Protein AF-A0A3M0YQT5-F1 (afdb_monomer)

Mean predicted aligned error: 10.39 Å

pLDDT: mean 80.87, std 19.6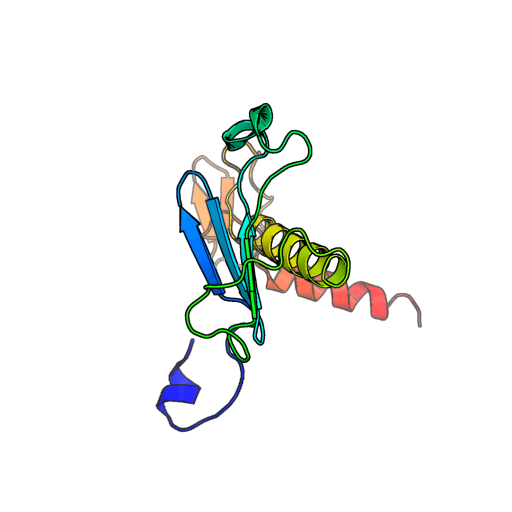6, range [36.44, 98.75]

Sequence (139 aa):
DISHLLAGGSGEVRSIAVTECPWSKSVRQGPWRYVYYPKAMFAQEYPDGFGELYNLEEDPWEENNLYFDPQYADIIAEMRSELLEWLITTTRPATILPAVKDGNLRQGSIHFRNYTNADGKIHPDKIREASGRLQQNYL

Radius of gyration: 19.34 Å; Cα contacts (8 Å, |Δi|>4): 150; chains: 1; bounding box: 40×52×42 Å

Foldseek 3Di:
DCVCVVVVDDDDPDQWDWDDDPAWIWIDGDQKIKIAGDCVVCCVPCVVGDIFMDRCVVCVPRPDGCPPPPVCVVVNVVRVVVVVVCCQQQPADPDDQADDDDPPPPQWDADPNHIDGVRRHDHVVVVVVVVVVVVVVVD

Nearest PDB structures (foldseek):
  8i8h-assembly1_A  TM=4.860E-01  e=3.321E-01  Streptosporangium roseum
  8i8g-assembly1_A  TM=4.931E-01  e=4.479E-01  Streptosporangium roseum
  3vd9-assembly1_A  TM=6.489E-01  e=1.997E+00  Escherichia coli
  3sep-assembly1_A  TM=6.383E-01  e=2.537E+00  Escherichia coli K-12
  8i82-assembly1_A  TM=2.910E-01  e=9.179E-01  Streptosporangium roseum

Solvent-accessible surface area (backbone atoms only — not comparable to full-atom values): 8626 Å² total; per-residue (Å²): 131,62,66,59,52,78,72,73,46,84,80,84,87,63,80,62,50,78,50,83,50,102,72,36,42,34,43,35,42,93,55,38,39,40,36,49,45,59,44,79,82,44,38,90,87,27,73,92,44,59,62,40,26,30,47,45,79,86,35,76,80,62,82,64,70,44,56,83,42,76,91,45,48,65,58,53,52,50,56,51,48,52,51,47,53,46,44,67,73,71,52,68,77,91,82,64,86,64,50,80,81,68,94,66,68,91,51,48,37,79,58,95,95,30,35,30,34,72,76,62,48,77,58,69,65,61,56,54,52,53,61,56,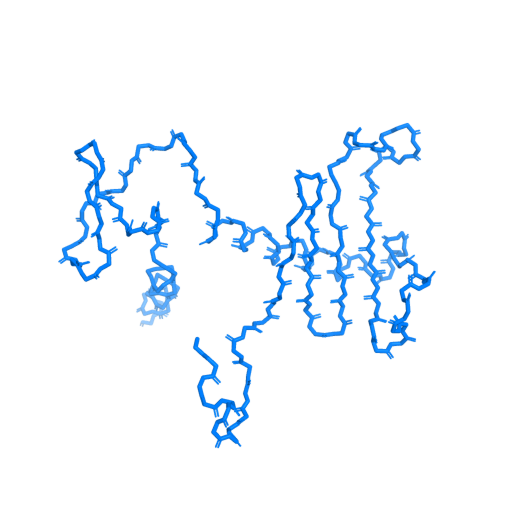55,60,65,66,78,76,116

Structure (mmCIF, N/CA/C/O backbone):
data_AF-A0A3M0YQT5-F1
#
_entry.id   AF-A0A3M0YQT5-F1
#
loop_
_atom_site.group_PDB
_atom_site.id
_atom_site.type_symbol
_atom_site.label_atom_id
_atom_site.label_alt_id
_atom_site.label_comp_id
_atom_site.label_asym_id
_atom_site.label_entity_id
_atom_site.label_seq_id
_atom_site.pdbx_PDB_ins_code
_atom_site.Cartn_x
_atom_site.Cartn_y
_atom_site.Cartn_z
_atom_site.occupancy
_atom_site.B_iso_or_equiv
_atom_site.auth_seq_id
_atom_site.auth_comp_id
_atom_site.auth_asym_id
_atom_site.auth_atom_id
_atom_site.pdbx_PDB_model_num
ATOM 1 N N . ASP A 1 1 ? -10.766 -18.020 -2.153 1.00 83.25 1 ASP A N 1
ATOM 2 C CA . ASP A 1 1 ? -12.155 -18.506 -2.186 1.00 83.25 1 ASP A CA 1
ATOM 3 C C . ASP A 1 1 ? -12.884 -17.909 -0.987 1.00 83.25 1 ASP A C 1
ATOM 5 O O . ASP A 1 1 ? -12.305 -17.910 0.092 1.00 83.25 1 ASP A O 1
ATOM 9 N N . ILE A 1 2 ? -14.076 -17.337 -1.182 1.00 92.88 2 ILE A N 1
ATOM 10 C CA . ILE A 1 2 ? -14.901 -16.738 -0.112 1.00 92.88 2 ILE A CA 1
ATOM 11 C C . ILE A 1 2 ? -16.164 -17.561 0.190 1.00 92.88 2 ILE A C 1
ATOM 13 O O . ILE A 1 2 ? -16.997 -17.131 0.979 1.00 92.88 2 ILE A O 1
ATOM 17 N N . SER A 1 3 ? -16.325 -18.735 -0.428 1.00 93.75 3 SER A N 1
ATOM 18 C CA . SER A 1 3 ? -17.562 -19.526 -0.368 1.00 93.75 3 SER A CA 1
ATOM 19 C C . SER A 1 3 ? -17.989 -19.869 1.062 1.00 93.75 3 SER A C 1
ATOM 21 O O . SER A 1 3 ? -19.177 -19.848 1.368 1.00 93.75 3 SER A O 1
ATOM 23 N N . HIS A 1 4 ? -17.032 -20.116 1.962 1.00 92.75 4 HIS A N 1
ATOM 24 C CA . HIS A 1 4 ? -17.331 -20.397 3.368 1.00 92.75 4 HIS A CA 1
ATOM 25 C C . HIS A 1 4 ? -17.978 -19.202 4.092 1.00 92.75 4 HIS A C 1
ATOM 27 O O . HIS A 1 4 ? -18.865 -19.413 4.913 1.00 92.75 4 HIS A O 1
ATOM 33 N N . LEU A 1 5 ? -17.597 -17.962 3.755 1.00 95.31 5 LEU A N 1
ATOM 34 C CA . LEU A 1 5 ? -18.219 -16.753 4.309 1.00 95.31 5 LEU A CA 1
ATOM 35 C C . LEU A 1 5 ? -19.649 -16.585 3.792 1.00 95.31 5 LEU A C 1
ATOM 37 O O . LEU A 1 5 ? -20.556 -16.262 4.552 1.00 95.31 5 LEU A O 1
ATOM 41 N N . LEU A 1 6 ? -19.872 -16.872 2.506 1.00 95.38 6 LEU A N 1
ATOM 42 C CA . LEU A 1 6 ? -21.210 -16.825 1.904 1.00 95.38 6 LEU A CA 1
ATOM 43 C C . LEU A 1 6 ? -22.160 -17.877 2.502 1.00 95.38 6 LEU A C 1
ATOM 45 O O . LEU A 1 6 ? -23.371 -17.680 2.495 1.00 95.38 6 LEU A O 1
ATOM 49 N N . ALA A 1 7 ? -21.619 -18.969 3.048 1.00 96.44 7 ALA A N 1
ATOM 50 C CA . ALA A 1 7 ? -22.369 -20.007 3.754 1.00 96.44 7 ALA A CA 1
ATOM 51 C C . ALA A 1 7 ? -22.617 -19.692 5.247 1.00 96.44 7 ALA A C 1
ATOM 53 O O . ALA A 1 7 ? -23.061 -20.568 5.987 1.00 96.44 7 ALA A O 1
ATOM 54 N N . GLY A 1 8 ? -22.324 -18.468 5.704 1.00 95.44 8 GLY A N 1
ATOM 55 C CA . GLY A 1 8 ? -22.487 -18.050 7.101 1.00 95.44 8 GLY A CA 1
ATOM 56 C C . GLY A 1 8 ? -21.314 -18.417 8.014 1.00 95.44 8 GLY A C 1
ATOM 57 O O . GLY A 1 8 ? -21.412 -18.255 9.229 1.00 95.44 8 GLY A O 1
ATOM 58 N N . GLY A 1 9 ? -20.208 -18.910 7.452 1.00 94.00 9 GLY A N 1
ATOM 59 C CA . GLY A 1 9 ? -18.952 -19.058 8.177 1.00 94.00 9 GLY A CA 1
ATOM 60 C C . GLY A 1 9 ? -18.296 -17.708 8.477 1.00 94.00 9 GLY A C 1
ATOM 61 O O . GLY A 1 9 ? -18.652 -16.673 7.917 1.00 94.00 9 GLY A O 1
ATOM 62 N N . SER A 1 10 ? -17.294 -17.735 9.350 1.00 91.31 10 SER A N 1
ATOM 63 C CA . SER A 1 10 ? -16.499 -16.569 9.740 1.00 91.31 10 SER A CA 1
ATOM 64 C C . SER A 1 10 ? -15.011 -16.863 9.596 1.00 91.31 10 SER A C 1
ATOM 66 O O . SER A 1 10 ? -14.593 -18.012 9.737 1.00 91.31 10 SER A O 1
ATOM 68 N N . GLY A 1 11 ? -14.208 -15.825 9.39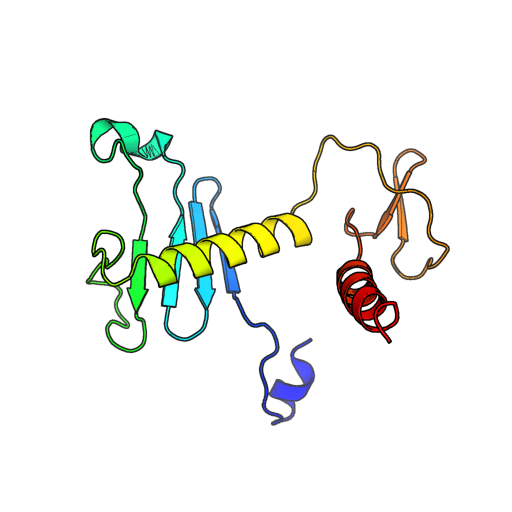1 1.00 88.19 11 GLY A N 1
ATOM 69 C CA . GLY A 1 11 ? -12.756 -15.937 9.316 1.00 88.19 11 GLY A CA 1
ATOM 70 C C . GLY A 1 11 ? -12.161 -14.980 8.295 1.00 88.19 11 GLY A C 1
ATOM 71 O O . GLY A 1 11 ? -12.853 -14.439 7.432 1.00 88.19 11 GLY A O 1
ATOM 72 N N . GLU A 1 12 ? -10.858 -14.766 8.403 1.00 84.81 12 GLU A N 1
ATOM 73 C CA . GLU A 1 12 ? -10.123 -13.949 7.451 1.00 84.81 12 GLU A CA 1
ATOM 74 C C . GLU A 1 12 ? -9.766 -14.771 6.205 1.00 84.81 12 GLU A C 1
ATOM 76 O O . GLU A 1 12 ? -9.232 -15.875 6.293 1.00 84.81 12 GLU A O 1
ATOM 81 N N . VAL A 1 13 ? -10.062 -14.232 5.018 1.00 87.38 13 VAL A N 1
ATOM 82 C CA . VAL A 1 13 ? -9.663 -14.850 3.737 1.00 87.38 13 VAL A CA 1
ATOM 83 C C . VAL A 1 13 ? -8.288 -14.351 3.291 1.00 87.38 13 VAL A C 1
ATOM 85 O O . VAL A 1 13 ? -7.576 -15.045 2.566 1.00 87.38 13 VAL A O 1
ATOM 88 N N . ARG A 1 14 ? -7.950 -13.112 3.650 1.00 87.81 14 ARG A N 1
ATOM 89 C CA . ARG A 1 14 ? -6.726 -12.410 3.263 1.00 87.81 14 ARG A CA 1
ATOM 90 C C . ARG A 1 14 ? -6.427 -11.325 4.294 1.00 87.81 14 ARG A C 1
ATOM 92 O O . ARG A 1 14 ? -7.345 -10.591 4.641 1.00 87.81 14 ARG A O 1
ATOM 99 N N . SER A 1 15 ? -5.165 -11.233 4.709 1.00 90.44 15 SER A N 1
ATOM 100 C CA . SER A 1 15 ? -4.668 -10.254 5.687 1.00 90.44 15 SER A CA 1
ATOM 101 C C . SER A 1 15 ? -4.620 -8.826 5.149 1.00 90.44 15 SER A C 1
ATOM 103 O O . SER A 1 15 ? -4.722 -7.864 5.908 1.00 90.44 15 SER A O 1
ATOM 105 N N . ILE A 1 16 ? -4.484 -8.684 3.826 1.00 95.12 16 ILE A N 1
ATOM 106 C CA . ILE A 1 16 ? -4.426 -7.391 3.148 1.00 95.12 16 ILE A CA 1
ATOM 107 C C . ILE A 1 16 ? -5.318 -7.344 1.904 1.00 95.12 16 ILE A C 1
ATOM 109 O O . ILE A 1 16 ? -5.586 -8.359 1.245 1.00 95.12 16 ILE A O 1
ATOM 113 N N . ALA A 1 17 ? -5.724 -6.133 1.531 1.00 95.44 17 ALA A N 1
ATOM 114 C CA . ALA A 1 17 ? -6.271 -5.817 0.216 1.00 95.44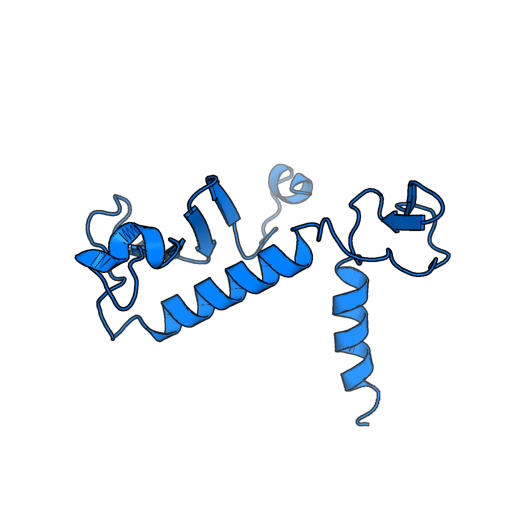 17 ALA A CA 1
ATOM 115 C C . ALA A 1 17 ? -5.414 -4.743 -0.464 1.00 95.44 17 ALA A C 1
ATOM 117 O O . ALA A 1 17 ? -5.009 -3.774 0.173 1.00 95.44 17 ALA A O 1
ATOM 118 N N . VAL A 1 18 ? -5.146 -4.914 -1.761 1.00 96.62 18 VAL A N 1
ATOM 119 C CA . VAL A 1 18 ? -4.301 -4.004 -2.545 1.00 96.62 18 VAL A CA 1
ATOM 120 C C . VAL A 1 18 ? -5.090 -3.450 -3.724 1.00 96.62 18 VAL A C 1
ATOM 122 O O . VAL A 1 18 ? -5.770 -4.200 -4.424 1.00 96.62 18 VAL A O 1
ATOM 125 N N . THR A 1 19 ? -4.990 -2.139 -3.940 1.00 95.88 19 THR A N 1
ATOM 126 C CA . THR A 1 19 ? -5.496 -1.450 -5.135 1.00 95.88 19 THR A CA 1
ATOM 127 C C . THR A 1 19 ? -4.331 -0.843 -5.900 1.00 95.88 19 THR A C 1
ATOM 129 O O . THR A 1 19 ? -3.463 -0.185 -5.318 1.00 95.88 19 THR A O 1
ATOM 132 N N . GLU A 1 20 ? -4.315 -1.044 -7.216 1.00 91.94 20 GLU A N 1
ATOM 133 C CA . GLU A 1 20 ? -3.240 -0.577 -8.081 1.00 91.94 20 GLU A CA 1
ATOM 134 C C . GLU A 1 20 ? -3.681 0.583 -8.974 1.00 91.94 20 GLU A C 1
ATOM 136 O O . GLU A 1 20 ? -4.668 0.499 -9.699 1.00 91.94 20 GLU A O 1
ATOM 141 N N . CYS A 1 21 ? -2.882 1.644 -8.973 1.00 90.19 21 CYS A N 1
ATOM 142 C CA . CYS A 1 21 ? -2.855 2.680 -9.997 1.00 90.19 21 CYS A CA 1
ATOM 143 C C . CYS A 1 21 ? -1.489 2.591 -10.711 1.00 90.19 21 CYS A C 1
ATOM 145 O O . CYS A 1 21 ? -0.513 2.147 -10.092 1.00 90.19 21 CYS A O 1
ATOM 147 N N . PRO A 1 22 ? -1.344 2.997 -11.988 1.00 87.81 22 PRO A N 1
ATOM 148 C CA . PRO A 1 22 ? -0.031 3.043 -12.639 1.00 87.81 22 PRO A CA 1
ATOM 149 C C . PRO A 1 22 ? 1.033 3.805 -11.835 1.00 87.81 22 PRO A C 1
ATOM 151 O O . PRO A 1 22 ? 2.206 3.442 -11.870 1.00 87.81 22 PRO A O 1
ATOM 154 N N . TRP A 1 23 ? 0.611 4.809 -11.062 1.00 87.81 23 TRP A N 1
ATOM 155 C CA . TRP A 1 23 ? 1.506 5.724 -10.355 1.00 87.81 23 TRP A CA 1
ATOM 156 C C . TRP A 1 23 ? 1.485 5.606 -8.831 1.00 87.81 23 TRP A C 1
ATOM 158 O O . TRP A 1 23 ? 2.254 6.289 -8.163 1.00 87.81 23 TRP A O 1
ATOM 168 N N . SER A 1 24 ? 0.634 4.747 -8.273 1.00 94.81 24 SER A N 1
ATOM 169 C CA . SER A 1 24 ? 0.544 4.540 -6.827 1.00 94.81 24 SER A CA 1
ATOM 170 C C . SER A 1 24 ? 0.027 3.147 -6.485 1.00 94.81 24 SER A C 1
ATOM 172 O O . SER A 1 24 ? -0.502 2.417 -7.332 1.00 94.81 24 SER A O 1
ATOM 174 N N . LYS A 1 25 ? 0.221 2.743 -5.234 1.00 97.25 25 LYS A N 1
ATOM 175 C CA . LYS A 1 25 ? -0.308 1.489 -4.692 1.00 97.25 25 LYS A CA 1
ATOM 176 C C . LYS A 1 25 ? -0.940 1.783 -3.348 1.00 97.25 25 LYS A C 1
ATOM 178 O O . LYS A 1 25 ? -0.308 2.434 -2.523 1.00 97.25 25 LYS A O 1
ATOM 183 N N . SER A 1 26 ? -2.163 1.308 -3.138 1.00 97.88 26 SER A N 1
ATOM 184 C CA . SER A 1 26 ? -2.831 1.406 -1.844 1.00 97.88 26 SER A CA 1
ATOM 185 C C . SER A 1 26 ? -2.960 0.030 -1.210 1.00 97.88 26 SER A C 1
ATOM 187 O O . SER A 1 26 ? -3.347 -0.920 -1.890 1.00 97.88 26 SER A O 1
ATOM 189 N N . VAL A 1 27 ? -2.641 -0.061 0.078 1.00 97.88 27 VAL A N 1
ATOM 190 C CA . VAL A 1 27 ? -2.776 -1.267 0.899 1.00 97.88 27 VAL A CA 1
ATOM 191 C C . VAL A 1 27 ? -3.751 -0.995 2.032 1.00 97.88 27 VAL A C 1
ATOM 193 O O . VAL A 1 27 ? -3.699 0.055 2.667 1.00 97.88 27 VAL A O 1
ATOM 196 N N . ARG A 1 28 ? -4.626 -1.962 2.295 1.00 97.25 28 ARG A N 1
ATOM 197 C CA . ARG A 1 28 ? -5.557 -1.988 3.420 1.00 97.25 28 ARG A CA 1
ATOM 198 C C . ARG A 1 28 ? -5.234 -3.191 4.303 1.00 97.25 28 ARG A C 1
ATOM 200 O O . ARG A 1 28 ? -5.233 -4.309 3.792 1.00 97.25 28 ARG A O 1
ATOM 207 N N . GLN A 1 29 ? -5.005 -2.955 5.594 1.00 96.75 29 GLN A N 1
ATOM 208 C CA . GLN A 1 29 ? -4.715 -3.979 6.608 1.00 96.75 29 GLN A CA 1
ATOM 209 C C . GLN A 1 29 ? -5.288 -3.543 7.964 1.00 96.75 29 GLN A C 1
ATOM 211 O O . GLN A 1 29 ? -5.082 -2.403 8.372 1.00 96.75 29 GLN A O 1
ATOM 216 N N . GLY A 1 30 ? -6.017 -4.409 8.676 1.00 94.94 30 GLY A N 1
ATOM 217 C CA . GLY A 1 30 ? -6.547 -4.081 10.013 1.00 94.94 30 GLY A CA 1
ATOM 218 C C . GLY A 1 30 ? -7.458 -2.843 9.998 1.00 94.94 30 GLY A C 1
ATOM 219 O O . GLY A 1 30 ? -8.430 -2.862 9.248 1.00 94.94 30 GLY A O 1
ATOM 220 N N . PRO A 1 31 ? -7.159 -1.748 10.721 1.00 97.06 31 PRO A N 1
ATOM 221 C CA . PRO A 1 31 ? -7.850 -0.456 10.594 1.00 97.06 31 PRO A CA 1
ATOM 222 C C . PRO A 1 31 ? -7.183 0.510 9.593 1.00 97.06 31 PRO A C 1
ATOM 224 O O . PRO A 1 31 ? -7.768 1.517 9.215 1.00 97.06 31 PRO A O 1
ATOM 227 N N . TRP A 1 32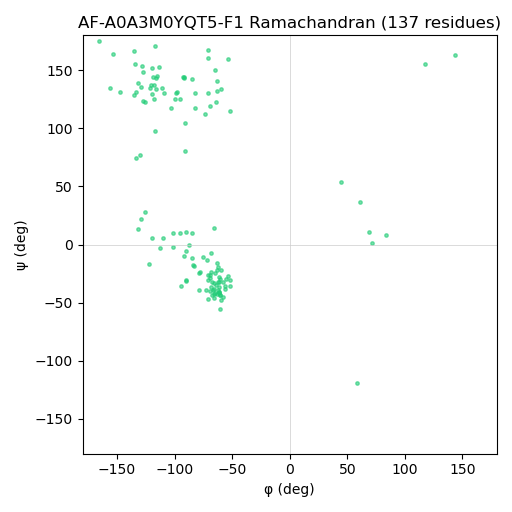 ? -5.987 0.195 9.100 1.00 98.50 32 TRP A N 1
ATOM 228 C CA . TRP A 1 32 ? -5.148 1.124 8.348 1.00 98.50 32 TRP A CA 1
ATOM 229 C C . TRP A 1 32 ? -5.351 1.064 6.839 1.00 98.50 32 TRP A C 1
ATOM 231 O O . TRP A 1 32 ? -5.488 -0.019 6.249 1.00 98.50 32 TRP A O 1
ATOM 241 N N . ARG A 1 33 ? -5.276 2.229 6.196 1.00 98.44 33 ARG A N 1
ATOM 242 C CA . ARG A 1 33 ? -5.031 2.356 4.759 1.00 98.44 33 ARG A CA 1
ATOM 243 C C . ARG A 1 33 ? -3.746 3.138 4.535 1.00 98.44 33 ARG A C 1
ATOM 245 O O . ARG A 1 33 ? -3.585 4.239 5.045 1.00 98.44 33 ARG A O 1
ATOM 252 N N . TYR A 1 34 ? -2.871 2.573 3.717 1.00 98.62 34 TYR A N 1
ATOM 253 C CA . TYR A 1 34 ? -1.626 3.185 3.281 1.00 98.62 34 TYR A CA 1
ATOM 254 C C . TYR A 1 34 ? -1.650 3.415 1.772 1.00 98.62 34 TYR A C 1
ATOM 256 O O . TYR A 1 34 ? -2.169 2.577 1.027 1.00 98.62 34 TYR A O 1
ATOM 264 N N . VAL A 1 35 ? -1.074 4.525 1.309 1.00 98.38 35 VAL A N 1
ATOM 265 C CA . VAL A 1 35 ? -0.831 4.794 -0.113 1.00 98.38 35 VAL A CA 1
ATOM 266 C C . VAL A 1 35 ? 0.633 5.157 -0.330 1.00 98.38 35 VAL A C 1
ATOM 268 O O . VAL A 1 35 ? 1.165 6.101 0.257 1.00 98.38 35 VAL A O 1
ATOM 271 N N . TYR A 1 36 ? 1.285 4.392 -1.203 1.00 97.88 36 TYR A N 1
ATOM 272 C CA . TYR A 1 36 ? 2.656 4.622 -1.635 1.00 97.88 36 TYR A CA 1
ATOM 273 C C . TYR A 1 36 ? 2.689 5.362 -2.975 1.00 97.88 36 TYR A C 1
ATOM 275 O O . TYR A 1 36 ? 2.079 4.911 -3.954 1.00 97.88 36 TYR A O 1
ATOM 283 N N . TYR A 1 37 ? 3.498 6.422 -3.033 1.00 96.31 37 TYR A N 1
ATOM 284 C CA . TYR A 1 37 ? 3.855 7.142 -4.253 1.00 96.31 37 TYR A CA 1
ATOM 285 C C . TYR A 1 37 ? 5.372 7.070 -4.502 1.00 96.31 37 TYR A C 1
ATOM 287 O O . TYR A 1 37 ? 6.163 7.133 -3.556 1.00 96.31 37 TYR A O 1
ATOM 295 N N . PRO A 1 38 ? 5.827 6.976 -5.766 1.00 94.56 38 PRO A N 1
ATOM 296 C CA . PRO A 1 38 ? 7.241 7.110 -6.094 1.00 94.56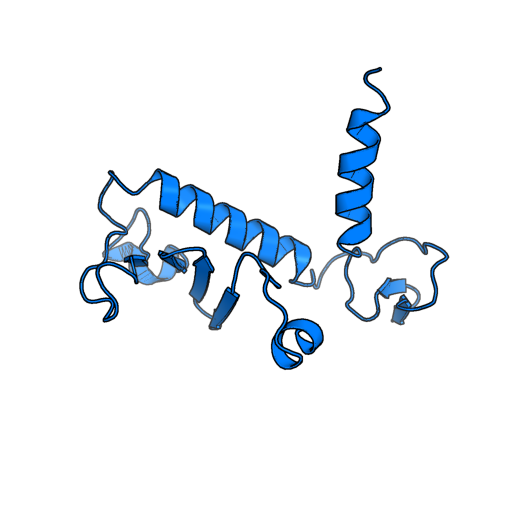 38 PRO A CA 1
ATOM 297 C C . PRO A 1 38 ? 7.784 8.477 -5.666 1.00 94.56 38 PRO A C 1
ATOM 299 O O . PRO A 1 38 ? 7.207 9.509 -6.001 1.00 94.56 38 PRO A O 1
ATOM 302 N N . LYS A 1 39 ? 8.953 8.501 -5.013 1.00 93.12 39 LYS A N 1
ATOM 303 C CA . LYS A 1 39 ? 9.587 9.739 -4.510 1.00 93.12 39 LYS A CA 1
ATOM 304 C C . LYS A 1 39 ? 9.726 10.841 -5.566 1.00 93.12 39 LYS A C 1
ATOM 306 O O . LYS A 1 39 ? 9.557 12.014 -5.264 1.00 93.12 39 LYS A O 1
ATOM 311 N N . ALA A 1 40 ? 9.998 10.458 -6.813 1.00 92.75 40 ALA A N 1
ATOM 312 C CA . ALA A 1 40 ? 10.168 11.397 -7.918 1.00 92.75 40 ALA A CA 1
ATOM 313 C C . ALA A 1 40 ? 8.900 12.207 -8.247 1.00 92.75 40 ALA A C 1
ATOM 315 O O . ALA A 1 40 ? 9.016 13.278 -8.832 1.00 92.75 40 ALA A O 1
ATOM 316 N N . MET A 1 41 ? 7.710 11.720 -7.877 1.00 93.06 41 MET A N 1
ATOM 317 C CA . MET A 1 41 ? 6.437 12.375 -8.193 1.00 93.06 41 MET A CA 1
ATOM 318 C C . MET A 1 41 ? 6.282 13.730 -7.491 1.00 93.06 41 MET A C 1
ATOM 320 O O . MET A 1 41 ? 5.715 14.646 -8.076 1.00 93.06 41 MET A O 1
ATOM 324 N N . PHE A 1 42 ? 6.829 13.869 -6.280 1.00 93.06 42 PHE A N 1
ATOM 325 C CA . PHE A 1 42 ? 6.654 15.058 -5.441 1.00 93.06 42 PHE A CA 1
ATOM 326 C C . PHE A 1 42 ? 7.975 15.624 -4.907 1.00 93.06 42 PHE A C 1
ATOM 328 O O . PHE A 1 42 ? 7.990 16.332 -3.908 1.00 93.06 42 PHE A O 1
ATOM 335 N N . ALA A 1 43 ? 9.102 15.328 -5.560 1.00 93.00 43 ALA A N 1
ATOM 336 C CA . ALA A 1 43 ? 10.438 15.614 -5.028 1.00 93.00 43 ALA A CA 1
ATOM 337 C C . ALA A 1 43 ? 10.730 17.104 -4.745 1.00 93.00 43 ALA A C 1
ATOM 339 O O . ALA A 1 43 ? 11.633 17.399 -3.967 1.00 93.00 43 ALA A O 1
ATOM 340 N N . GLN A 1 44 ? 10.003 18.038 -5.374 1.00 94.06 44 GLN A N 1
ATOM 341 C CA . GLN A 1 44 ? 10.155 19.479 -5.116 1.00 94.06 44 GLN A CA 1
ATOM 342 C C . GLN A 1 44 ? 9.573 19.896 -3.761 1.00 94.06 44 GLN A C 1
ATOM 344 O O . GLN A 1 44 ? 10.159 20.730 -3.077 1.00 94.06 44 GLN A O 1
ATOM 349 N N . GLU A 1 45 ? 8.438 19.314 -3.381 1.00 96.50 45 GLU A N 1
ATOM 350 C CA . GLU A 1 45 ? 7.721 19.634 -2.142 1.00 96.50 45 GLU A CA 1
ATOM 351 C C . GLU A 1 45 ? 8.125 18.682 -1.007 1.00 96.50 45 GLU A C 1
ATOM 353 O O . GLU A 1 45 ? 8.264 19.095 0.142 1.00 96.50 45 GLU A O 1
ATOM 358 N N . TYR A 1 46 ? 8.387 17.417 -1.346 1.00 95.56 46 TYR A N 1
ATOM 359 C CA . TYR A 1 46 ? 8.697 16.329 -0.423 1.00 95.56 46 TYR A CA 1
ATOM 360 C C . TYR A 1 46 ? 9.965 15.584 -0.876 1.00 95.56 46 TYR A C 1
ATOM 362 O O . TYR A 1 46 ? 9.874 14.483 -1.432 1.00 95.56 46 TYR A O 1
ATOM 370 N N . PRO A 1 47 ? 11.166 16.152 -0.652 1.00 93.00 47 PRO A N 1
ATOM 371 C CA . PRO A 1 47 ? 12.428 15.559 -1.107 1.00 93.00 47 PRO A CA 1
ATOM 372 C C . PRO A 1 47 ? 12.700 14.170 -0.505 1.00 93.00 47 PRO A C 1
ATOM 374 O O . PRO A 1 47 ? 13.289 13.310 -1.165 1.00 93.00 47 PRO A O 1
ATOM 377 N N . ASP A 1 48 ? 12.214 13.910 0.710 1.00 91.75 48 ASP A N 1
ATOM 378 C CA . ASP A 1 48 ? 12.377 12.619 1.389 1.00 91.75 48 ASP A CA 1
ATOM 379 C C . ASP A 1 48 ? 11.306 11.580 1.000 1.00 91.75 48 ASP A C 1
ATOM 381 O O . ASP A 1 48 ? 11.483 10.374 1.230 1.00 91.75 48 ASP A O 1
ATOM 385 N N . GLY A 1 49 ? 10.250 12.023 0.311 1.00 93.25 49 GLY A N 1
ATOM 386 C CA . GLY A 1 49 ? 9.125 11.222 -0.161 1.00 93.25 49 GLY A CA 1
ATOM 387 C C . GLY A 1 49 ? 7.784 11.640 0.446 1.00 93.25 49 GLY A C 1
ATOM 388 O O . GLY A 1 49 ? 7.716 12.177 1.548 1.00 93.25 49 GLY A O 1
ATOM 389 N N . PHE A 1 50 ? 6.713 11.339 -0.283 1.00 96.88 50 PHE A N 1
ATOM 390 C CA . PHE A 1 50 ? 5.326 11.594 0.103 1.00 96.88 50 PHE A CA 1
ATOM 391 C C . PHE A 1 50 ? 4.545 10.276 0.177 1.00 96.88 50 PHE A C 1
ATOM 393 O O . PHE A 1 50 ? 4.855 9.318 -0.540 1.00 96.88 50 PHE A O 1
ATOM 400 N N . GLY A 1 51 ? 3.525 10.240 1.025 1.00 97.31 51 GLY A N 1
ATOM 401 C CA . GLY A 1 51 ? 2.627 9.110 1.194 1.00 97.31 51 GLY A CA 1
ATOM 402 C C . GLY A 1 51 ? 1.375 9.507 1.960 1.00 97.31 51 GLY A C 1
ATOM 403 O O . GLY A 1 51 ? 1.245 10.638 2.435 1.00 97.31 51 GLY A O 1
ATOM 404 N N . GLU A 1 52 ? 0.459 8.554 2.077 1.00 98.38 52 GLU A N 1
ATOM 405 C CA . GLU A 1 52 ? -0.774 8.727 2.839 1.00 98.38 52 GLU A CA 1
ATOM 406 C C . GLU A 1 52 ? -0.946 7.565 3.813 1.00 98.38 52 GLU A C 1
ATOM 408 O O . GLU A 1 52 ? -0.731 6.410 3.438 1.00 98.38 52 GLU A O 1
ATOM 413 N N . LEU A 1 53 ? -1.322 7.867 5.054 1.00 98.75 53 LEU A N 1
ATOM 414 C CA . LEU A 1 53 ? -1.705 6.883 6.062 1.00 98.75 53 LEU A CA 1
ATOM 415 C C . LEU A 1 53 ? -2.969 7.366 6.773 1.00 98.75 53 LEU A C 1
ATOM 417 O O . LEU A 1 53 ? -2.988 8.481 7.288 1.00 98.75 53 LEU A O 1
ATOM 421 N N . TYR A 1 54 ? -3.977 6.502 6.846 1.00 98.69 54 TYR A N 1
ATOM 422 C CA . TYR A 1 54 ? -5.246 6.780 7.517 1.00 98.69 54 TYR A CA 1
ATOM 423 C C . TYR A 1 54 ? -5.633 5.630 8.442 1.00 98.69 54 TYR A C 1
ATOM 425 O O . TYR A 1 54 ? -5.496 4.458 8.071 1.00 98.69 54 TYR A O 1
ATOM 433 N N . ASN A 1 55 ? -6.152 5.966 9.623 1.00 98.38 55 ASN A N 1
ATOM 434 C CA . ASN A 1 55 ? -6.840 5.028 10.503 1.00 98.38 55 ASN A CA 1
ATOM 435 C C . ASN A 1 55 ? -8.336 5.061 10.173 1.00 98.38 55 ASN A C 1
ATOM 437 O O . ASN A 1 55 ? -9.013 5.997 10.566 1.00 98.38 55 ASN A O 1
ATOM 441 N N . LEU A 1 56 ? -8.875 4.059 9.483 1.00 97.88 56 LEU A N 1
ATOM 442 C CA . LEU A 1 56 ? -10.279 4.072 9.056 1.00 97.88 56 LEU A CA 1
ATOM 443 C C . LEU A 1 56 ? -11.282 3.779 10.181 1.00 97.88 56 LEU A C 1
ATOM 445 O O . LEU A 1 56 ? -12.483 3.918 9.959 1.00 97.88 56 LEU A O 1
ATOM 449 N N . GLU A 1 57 ? -10.830 3.336 11.358 1.00 97.69 57 GLU A N 1
ATOM 450 C CA . GLU A 1 57 ? -11.710 3.211 12.528 1.00 97.69 57 GLU A CA 1
ATOM 451 C C . GLU A 1 57 ? -11.941 4.570 13.196 1.00 97.69 57 GLU A C 1
ATOM 453 O O . GLU A 1 57 ? -13.060 4.868 13.613 1.00 97.69 57 GLU A O 1
ATOM 458 N N . GLU A 1 58 ? -10.898 5.399 13.268 1.00 97.75 58 GLU A N 1
ATOM 459 C CA . GLU A 1 58 ? -10.947 6.734 13.880 1.00 97.75 58 GLU A CA 1
ATOM 460 C C . GLU A 1 58 ? -11.317 7.831 12.871 1.00 97.75 58 GLU A C 1
ATOM 462 O O . GLU A 1 58 ? -11.984 8.801 13.224 1.00 97.75 58 GLU A O 1
ATOM 467 N N . ASP A 1 59 ? -10.926 7.651 11.611 1.00 98.19 59 ASP A N 1
ATOM 468 C CA . ASP A 1 59 ? -11.129 8.572 10.496 1.00 98.19 59 ASP A CA 1
ATOM 469 C C . ASP A 1 59 ? -11.655 7.833 9.247 1.00 98.19 59 ASP A C 1
ATOM 471 O O . ASP A 1 59 ? -10.923 7.609 8.275 1.00 98.19 59 ASP A O 1
ATOM 475 N N . PRO A 1 60 ? -12.944 7.434 9.239 1.00 97.44 60 PRO A N 1
ATOM 476 C CA . PRO A 1 60 ? -13.549 6.723 8.110 1.00 97.44 60 PRO A CA 1
ATOM 477 C C . PRO A 1 60 ? -13.60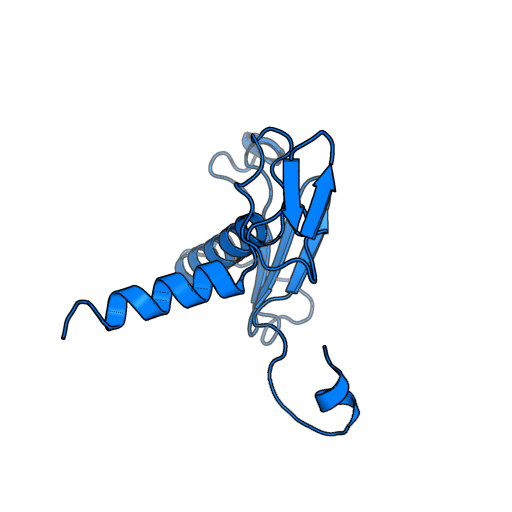5 7.534 6.807 1.00 97.44 60 PRO A C 1
ATOM 479 O O . PRO A 1 60 ? -13.862 6.958 5.749 1.00 97.44 60 PRO A O 1
ATOM 482 N N . TRP A 1 61 ? -13.427 8.856 6.890 1.00 97.94 61 TRP A N 1
ATOM 483 C CA . TRP A 1 61 ? -13.503 9.788 5.763 1.00 97.94 61 TRP A CA 1
ATOM 484 C C . TRP A 1 61 ? -12.130 10.211 5.236 1.00 97.94 61 TRP A C 1
ATOM 486 O O . TRP A 1 61 ? -12.072 10.908 4.225 1.00 97.94 61 TRP A O 1
ATOM 496 N N . GLU A 1 62 ? -11.050 9.744 5.870 1.00 97.88 62 GLU A N 1
ATOM 497 C CA . GLU A 1 62 ? -9.669 9.933 5.416 1.00 97.88 62 GLU A CA 1
ATOM 498 C C . GLU A 1 62 ? -9.268 11.414 5.333 1.00 97.88 62 GLU A C 1
ATOM 500 O O . GLU A 1 62 ? -8.544 11.845 4.433 1.00 97.88 62 GLU A O 1
ATOM 505 N N . GLU A 1 63 ? -9.755 12.216 6.278 1.00 98.12 63 GLU A N 1
ATOM 506 C CA . GLU A 1 63 ? -9.511 13.659 6.315 1.00 98.12 63 GLU A CA 1
ATOM 507 C C . GLU A 1 63 ? -8.122 14.000 6.879 1.00 98.12 63 GLU A C 1
ATOM 509 O O . GLU A 1 63 ? -7.555 15.049 6.559 1.00 98.12 63 GLU A O 1
ATOM 514 N N . ASN A 1 64 ? -7.541 13.111 7.689 1.00 98.06 64 ASN A N 1
ATOM 515 C CA . ASN A 1 64 ? -6.321 13.354 8.452 1.00 98.06 64 ASN A CA 1
ATOM 516 C C . ASN A 1 64 ? -5.199 12.414 8.006 1.00 98.06 64 ASN A C 1
ATOM 518 O O . ASN A 1 64 ? -5.091 11.276 8.459 1.00 98.06 64 ASN A O 1
ATOM 522 N N . ASN A 1 65 ? -4.317 12.904 7.131 1.00 98.31 65 ASN A N 1
ATOM 523 C CA . ASN A 1 65 ? -3.150 12.135 6.706 1.00 98.31 65 ASN A CA 1
ATOM 524 C C . ASN A 1 65 ? -2.092 12.069 7.824 1.00 98.31 65 ASN A C 1
ATOM 526 O O . ASN A 1 65 ? -1.431 13.062 8.130 1.00 98.31 65 ASN A O 1
ATOM 530 N N . LEU A 1 66 ? -1.886 10.873 8.375 1.00 98.50 66 LEU A N 1
ATOM 531 C CA . LEU A 1 66 ? -0.946 10.582 9.462 1.00 98.50 66 LEU A CA 1
ATOM 532 C C . LEU A 1 66 ? 0.478 10.262 8.976 1.00 98.50 66 LEU A C 1
ATOM 534 O O . LEU A 1 66 ? 1.363 10.010 9.787 1.00 98.50 66 LEU A O 1
ATOM 538 N N . TYR A 1 67 ? 0.734 10.261 7.663 1.00 98.19 67 TYR A N 1
ATOM 539 C CA . TYR A 1 67 ? 2.003 9.797 7.082 1.00 98.19 67 TYR A CA 1
ATOM 540 C C . TYR A 1 67 ? 3.246 10.542 7.596 1.00 98.19 67 TYR A C 1
ATOM 542 O O . TYR A 1 67 ? 4.328 9.962 7.684 1.00 98.19 67 TYR A O 1
ATOM 550 N N . PHE A 1 68 ? 3.104 11.828 7.918 1.00 97.50 68 PHE A N 1
ATOM 551 C CA . PHE A 1 68 ? 4.208 12.669 8.392 1.00 97.50 68 PHE A CA 1
ATOM 552 C C . PHE A 1 68 ? 4.376 12.667 9.911 1.00 97.50 68 PHE A C 1
ATOM 554 O O . PHE A 1 68 ? 5.333 13.257 10.413 1.00 97.50 68 PHE A O 1
ATOM 561 N N . ASP A 1 69 ? 3.468 12.025 10.642 1.00 97.94 69 ASP A N 1
ATOM 562 C CA . ASP A 1 69 ? 3.560 11.936 12.089 1.00 97.94 69 ASP A CA 1
ATOM 563 C C . ASP A 1 69 ? 4.512 10.783 12.478 1.00 97.94 69 ASP A C 1
ATOM 565 O O . ASP A 1 69 ? 4.247 9.615 12.165 1.00 97.94 69 ASP A O 1
ATOM 569 N N . PRO A 1 70 ? 5.641 11.082 13.156 1.00 97.44 70 PRO A N 1
ATOM 570 C CA . PRO A 1 70 ? 6.642 10.081 13.510 1.00 97.44 70 PRO A CA 1
ATOM 571 C C . PRO A 1 70 ? 6.112 8.993 14.451 1.00 97.44 70 PRO A C 1
ATOM 573 O O . PRO A 1 70 ? 6.706 7.916 14.498 1.00 97.44 70 PRO A O 1
ATOM 576 N N . GLN A 1 71 ? 5.004 9.225 15.166 1.00 98.25 71 GLN A N 1
ATOM 577 C CA . GLN A 1 71 ? 4.376 8.215 16.019 1.00 98.25 71 GLN A CA 1
ATOM 578 C C . GLN A 1 71 ? 3.914 6.984 15.221 1.00 98.25 71 GLN A C 1
ATOM 580 O O . GLN A 1 71 ? 3.895 5.878 15.760 1.00 98.25 71 GLN A O 1
ATOM 585 N N . TYR A 1 72 ? 3.583 7.150 13.938 1.00 98.12 72 TYR A N 1
ATOM 586 C CA . TYR A 1 72 ? 3.078 6.071 13.083 1.00 98.12 72 TYR A CA 1
ATOM 587 C C . TYR A 1 72 ? 4.142 5.490 12.141 1.00 98.12 72 TYR A C 1
ATOM 589 O O . TYR A 1 72 ? 3.818 4.688 11.263 1.00 98.12 72 TYR A O 1
ATOM 597 N N . ALA A 1 73 ? 5.418 5.850 12.316 1.00 97.44 73 ALA A N 1
ATOM 598 C CA . ALA A 1 73 ? 6.506 5.403 11.444 1.00 97.44 73 ALA A CA 1
ATOM 599 C C . ALA A 1 73 ? 6.612 3.868 11.349 1.00 97.44 73 ALA A C 1
ATOM 601 O O . ALA A 1 73 ? 6.834 3.337 10.257 1.00 97.44 73 ALA A O 1
ATOM 602 N N . ASP A 1 74 ? 6.391 3.164 12.462 1.00 98.38 74 ASP A N 1
ATOM 603 C CA . ASP A 1 74 ? 6.426 1.698 12.511 1.00 98.38 74 ASP A CA 1
ATOM 604 C C . ASP A 1 74 ? 5.287 1.072 11.693 1.00 98.38 74 ASP A C 1
ATOM 606 O O . ASP A 1 74 ? 5.513 0.122 10.944 1.00 98.38 74 ASP A O 1
ATOM 610 N N . ILE A 1 75 ? 4.088 1.664 11.733 1.00 98.25 75 ILE A N 1
ATOM 611 C CA . ILE A 1 75 ? 2.930 1.210 10.946 1.00 98.25 75 ILE A CA 1
ATOM 612 C C . ILE A 1 75 ? 3.199 1.396 9.451 1.00 98.25 75 ILE A C 1
ATOM 614 O O . ILE A 1 75 ? 2.948 0.501 8.646 1.00 98.25 75 ILE A O 1
ATOM 618 N N . ILE A 1 76 ? 3.780 2.534 9.059 1.00 98.12 76 ILE A N 1
ATOM 619 C CA . ILE A 1 76 ? 4.164 2.778 7.661 1.00 98.12 76 ILE A CA 1
ATOM 620 C C . ILE A 1 76 ? 5.207 1.746 7.209 1.00 98.12 76 ILE A C 1
ATOM 622 O O . ILE A 1 76 ? 5.152 1.267 6.074 1.00 98.12 76 ILE A O 1
ATOM 626 N N . ALA A 1 77 ? 6.178 1.414 8.065 1.00 98.06 77 ALA A N 1
ATOM 627 C CA . ALA A 1 77 ? 7.198 0.418 7.756 1.00 98.06 77 ALA A CA 1
ATOM 628 C C . ALA A 1 77 ? 6.598 -0.988 7.587 1.00 98.06 77 ALA A C 1
ATOM 630 O O . ALA A 1 77 ? 6.956 -1.686 6.632 1.00 98.06 77 ALA A O 1
ATOM 631 N N . GLU A 1 78 ? 5.656 -1.373 8.451 1.00 98.00 78 GLU A N 1
ATOM 632 C CA . GLU A 1 78 ? 4.907 -2.628 8.348 1.00 98.00 78 GLU A CA 1
ATOM 633 C C . GLU A 1 78 ? 4.115 -2.689 7.036 1.00 98.00 78 GLU A C 1
ATOM 635 O O . GLU A 1 78 ? 4.355 -3.568 6.208 1.00 98.00 78 GLU A O 1
ATOM 640 N N . MET A 1 79 ? 3.261 -1.698 6.768 1.00 98.19 79 MET A N 1
ATOM 641 C CA . MET A 1 79 ? 2.416 -1.686 5.568 1.00 98.19 79 MET A CA 1
ATOM 642 C C . MET A 1 79 ? 3.225 -1.640 4.266 1.00 98.19 79 MET A C 1
ATOM 644 O O . MET A 1 79 ? 2.824 -2.207 3.247 1.00 98.19 79 MET A O 1
ATOM 648 N N . ARG A 1 80 ? 4.393 -0.987 4.278 1.00 97.25 80 ARG A N 1
ATOM 649 C CA . ARG A 1 80 ? 5.328 -0.995 3.145 1.00 97.25 80 ARG A CA 1
ATOM 650 C C . ARG A 1 80 ? 5.962 -2.369 2.938 1.00 97.25 80 ARG A C 1
ATOM 652 O O . ARG A 1 80 ? 6.184 -2.758 1.792 1.00 97.25 80 ARG A O 1
ATOM 659 N N . SER A 1 81 ? 6.252 -3.085 4.021 1.00 97.38 81 SER A N 1
ATOM 660 C CA . SER A 1 81 ? 6.779 -4.450 3.966 1.00 97.38 81 SER A CA 1
ATOM 661 C C . SER A 1 81 ? 5.727 -5.416 3.421 1.00 97.38 81 SER A C 1
ATOM 663 O O . SER A 1 81 ? 6.032 -6.179 2.509 1.00 97.38 81 SER A O 1
ATOM 665 N N . GLU A 1 82 ? 4.474 -5.296 3.865 1.00 96.69 82 GLU A N 1
ATOM 666 C CA . GLU A 1 82 ? 3.336 -6.056 3.326 1.00 96.69 82 GLU A CA 1
ATOM 667 C C . GLU A 1 82 ? 3.093 -5.760 1.838 1.00 96.69 82 GLU A C 1
ATOM 669 O O . GLU A 1 82 ? 2.885 -6.675 1.040 1.00 96.69 82 GLU A O 1
ATOM 674 N N . LEU A 1 83 ? 3.192 -4.492 1.417 1.00 96.06 83 LEU A N 1
ATOM 675 C CA . LEU A 1 83 ? 3.124 -4.136 -0.004 1.00 96.06 83 LEU A CA 1
ATOM 676 C C . LEU A 1 83 ? 4.247 -4.802 -0.809 1.00 96.06 83 LEU A C 1
ATOM 678 O O . LEU A 1 83 ? 4.009 -5.284 -1.917 1.00 96.06 83 LEU A O 1
ATOM 682 N N . LEU A 1 84 ? 5.473 -4.804 -0.286 1.00 94.44 84 LEU A N 1
ATOM 683 C CA . LEU A 1 84 ? 6.616 -5.415 -0.958 1.00 94.44 84 LEU A CA 1
ATOM 684 C C . LEU A 1 84 ? 6.447 -6.934 -1.075 1.00 94.44 84 LEU A C 1
ATOM 686 O O . LEU A 1 84 ? 6.636 -7.475 -2.164 1.00 94.44 84 LEU A O 1
ATOM 690 N N . GLU A 1 85 ? 6.045 -7.604 0.005 1.00 91.62 85 GLU A N 1
ATOM 691 C CA . GLU A 1 85 ? 5.742 -9.038 0.012 1.00 91.62 85 GLU A CA 1
ATOM 692 C C . GLU A 1 85 ? 4.646 -9.364 -1.008 1.00 91.62 85 GLU A C 1
ATOM 694 O O . GLU A 1 85 ? 4.782 -10.274 -1.834 1.00 91.62 85 GLU A O 1
ATOM 699 N N . TRP A 1 86 ? 3.585 -8.555 -1.038 1.00 91.62 86 TRP A N 1
ATOM 700 C CA . TRP A 1 86 ? 2.533 -8.681 -2.035 1.00 91.62 86 TRP A CA 1
ATOM 701 C C . TRP A 1 86 ? 3.073 -8.511 -3.455 1.00 91.62 86 TRP A C 1
ATOM 703 O O . TRP A 1 86 ? 2.801 -9.349 -4.311 1.00 91.62 86 TRP A O 1
ATOM 713 N N . LEU A 1 87 ? 3.873 -7.480 -3.735 1.00 88.94 87 LEU A N 1
ATOM 714 C CA . LEU A 1 87 ? 4.448 -7.261 -5.065 1.00 88.94 87 LEU A CA 1
ATOM 715 C C . LEU A 1 87 ? 5.330 -8.438 -5.497 1.00 88.94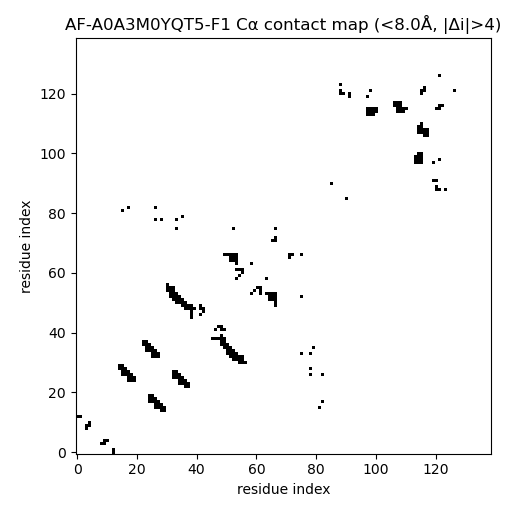 87 LEU A C 1
ATOM 717 O O . LEU A 1 87 ? 5.205 -8.896 -6.629 1.00 88.94 87 LEU A O 1
ATOM 721 N N . ILE A 1 88 ? 6.169 -8.969 -4.608 1.00 84.25 88 ILE A N 1
ATOM 722 C CA . ILE A 1 88 ? 7.042 -10.118 -4.895 1.00 84.25 88 ILE A CA 1
ATOM 723 C C . ILE A 1 88 ? 6.218 -11.370 -5.216 1.00 84.25 88 ILE A C 1
ATOM 725 O O . ILE A 1 88 ? 6.525 -12.100 -6.160 1.00 84.25 88 ILE A O 1
ATOM 729 N N . THR A 1 89 ? 5.155 -11.617 -4.454 1.00 78.88 89 THR A N 1
ATOM 730 C CA . THR A 1 89 ? 4.334 -12.829 -4.589 1.00 78.88 89 THR A CA 1
ATOM 731 C C . THR A 1 89 ? 3.259 -12.719 -5.673 1.00 78.88 89 THR A C 1
ATOM 733 O O . THR A 1 89 ? 2.745 -13.739 -6.144 1.00 78.88 89 THR A O 1
ATOM 736 N N . THR A 1 90 ? 2.920 -11.505 -6.124 1.00 78.56 90 THR A N 1
ATOM 737 C CA . THR A 1 90 ? 1.810 -11.266 -7.065 1.00 78.56 90 THR A CA 1
ATOM 738 C C . THR A 1 90 ? 2.184 -10.561 -8.368 1.00 78.56 90 THR A C 1
ATOM 740 O O . THR A 1 90 ? 1.438 -10.692 -9.344 1.00 78.56 90 THR A O 1
ATOM 743 N N . THR A 1 91 ? 3.345 -9.913 -8.458 1.00 75.31 91 THR A N 1
ATOM 744 C CA . THR A 1 91 ? 3.835 -9.294 -9.700 1.00 75.31 91 THR A CA 1
ATOM 745 C C . THR A 1 91 ? 4.717 -10.271 -10.468 1.00 75.31 91 THR A C 1
ATOM 747 O O . THR A 1 91 ? 5.445 -11.074 -9.889 1.00 75.31 91 THR A O 1
ATOM 750 N N . ARG A 1 92 ? 4.644 -10.241 -11.802 1.00 63.44 92 ARG A N 1
ATOM 751 C CA . ARG A 1 92 ? 5.495 -11.073 -12.661 1.00 63.44 92 ARG A CA 1
ATOM 752 C C . ARG A 1 92 ? 6.717 -10.279 -13.112 1.00 63.44 92 ARG A C 1
ATOM 754 O O . ARG A 1 92 ? 6.535 -9.237 -13.744 1.00 63.44 92 ARG A O 1
ATOM 761 N N . PRO A 1 93 ? 7.944 -10.765 -12.881 1.00 64.44 93 PRO A N 1
ATOM 762 C CA . PRO A 1 93 ? 9.119 -10.160 -13.484 1.00 64.44 93 PRO A CA 1
ATOM 763 C C . PRO A 1 93 ? 9.095 -10.423 -14.994 1.00 64.44 93 PRO A C 1
ATOM 765 O O . PRO A 1 93 ? 9.108 -11.572 -15.431 1.00 64.44 93 PRO A O 1
ATOM 768 N N . ALA A 1 94 ? 9.054 -9.365 -15.805 1.00 57.59 94 ALA A N 1
ATOM 769 C CA . ALA A 1 94 ? 8.997 -9.489 -17.265 1.00 57.59 94 ALA A CA 1
ATOM 770 C C . ALA A 1 94 ? 10.320 -9.978 -17.895 1.00 57.59 94 ALA A C 1
ATOM 772 O O . ALA A 1 94 ? 10.346 -10.338 -19.068 1.00 57.59 94 ALA A O 1
ATOM 773 N N . THR A 1 95 ? 11.419 -9.973 -17.134 1.00 54.97 95 THR A N 1
ATOM 774 C CA . THR A 1 95 ? 12.791 -10.098 -17.653 1.00 54.97 95 THR A CA 1
ATOM 775 C C . THR A 1 95 ? 13.567 -11.312 -17.138 1.00 54.97 95 THR A C 1
ATOM 777 O O . THR A 1 95 ? 14.754 -11.431 -17.437 1.00 54.97 95 THR A O 1
ATOM 780 N N . ILE A 1 96 ? 12.949 -12.219 -16.375 1.00 59.81 96 ILE A N 1
ATOM 781 C CA . ILE A 1 96 ? 13.673 -13.374 -15.821 1.00 59.81 96 ILE A CA 1
ATOM 782 C C . ILE A 1 96 ? 13.612 -14.596 -16.732 1.00 59.81 96 ILE A C 1
ATOM 784 O O . ILE A 1 96 ? 12.583 -14.884 -17.346 1.00 59.81 96 ILE A O 1
ATOM 788 N N . LEU A 1 97 ? 14.722 -15.346 -16.763 1.00 54.69 97 LEU A N 1
ATOM 789 C CA . LEU A 1 97 ? 14.725 -16.705 -17.283 1.00 54.69 97 LEU A CA 1
ATOM 790 C C . LEU A 1 97 ? 13.815 -17.547 -16.364 1.00 54.69 97 LEU A C 1
ATOM 792 O O . LEU A 1 97 ? 14.008 -17.562 -15.149 1.00 54.69 97 LEU A O 1
ATOM 796 N N . PRO A 1 98 ? 12.787 -18.190 -16.904 1.00 51.09 98 PRO A N 1
ATOM 797 C CA . PRO A 1 98 ? 11.751 -18.845 -16.106 1.00 51.09 98 PRO A CA 1
ATOM 798 C C . PRO A 1 98 ? 12.228 -20.108 -15.387 1.00 51.09 98 PRO A C 1
ATOM 800 O O . PRO A 1 98 ? 13.249 -20.711 -15.718 1.00 51.09 98 PRO A O 1
ATOM 803 N N . ALA A 1 99 ? 11.455 -20.476 -14.366 1.00 52.44 99 ALA A N 1
ATOM 804 C CA . ALA A 1 99 ? 11.815 -21.493 -13.394 1.00 52.44 99 ALA A CA 1
ATOM 805 C C . ALA A 1 99 ? 11.951 -22.901 -14.003 1.00 52.44 99 ALA A C 1
ATOM 807 O O . ALA A 1 99 ? 11.288 -23.283 -14.970 1.00 52.44 99 ALA A O 1
ATOM 808 N N . VAL A 1 100 ? 12.826 -23.703 -13.392 1.00 51.59 100 VAL A N 1
ATOM 809 C CA . VAL A 1 100 ? 13.006 -25.121 -13.725 1.00 51.59 100 VAL A CA 1
ATOM 810 C C . VAL A 1 100 ? 11.707 -25.883 -13.427 1.00 51.59 100 VAL A C 1
ATOM 812 O O . VAL A 1 100 ? 11.036 -25.613 -12.432 1.00 51.59 100 VAL A O 1
ATOM 815 N N . LYS A 1 101 ? 11.345 -26.833 -14.300 1.00 51.78 101 LYS A N 1
ATOM 816 C CA . LYS A 1 101 ? 10.164 -27.701 -14.161 1.00 51.78 101 LYS A CA 1
ATOM 817 C C . LYS A 1 101 ? 10.134 -28.388 -12.792 1.00 51.78 101 LYS A C 1
ATOM 819 O O . LYS A 1 101 ? 10.955 -29.266 -12.551 1.00 51.78 101 LYS A O 1
ATOM 824 N N . ASP A 1 102 ? 9.142 -28.072 -11.963 1.00 52.94 102 ASP A N 1
ATOM 825 C CA . ASP A 1 102 ? 8.718 -28.960 -10.878 1.00 52.94 102 ASP A CA 1
ATOM 826 C C . ASP A 1 102 ? 7.483 -29.730 -11.366 1.00 52.94 102 ASP A C 1
ATOM 828 O O . ASP A 1 102 ? 6.569 -29.135 -11.941 1.00 52.94 102 ASP A O 1
ATOM 832 N N . GLY A 1 103 ? 7.474 -31.055 -11.214 1.00 52.72 103 GLY A N 1
ATOM 833 C CA . GLY A 1 103 ? 6.577 -32.001 -11.904 1.00 52.72 103 GLY A CA 1
ATOM 834 C C . GLY A 1 103 ? 5.081 -31.901 -11.567 1.00 52.72 103 GLY A C 1
ATOM 835 O O . GLY A 1 103 ? 4.316 -32.807 -11.893 1.00 52.72 103 GLY A O 1
ATOM 836 N N . ASN A 1 104 ? 4.643 -30.823 -10.918 1.00 54.09 104 ASN A N 1
ATOM 837 C CA . ASN A 1 104 ? 3.267 -30.611 -10.492 1.00 54.09 104 ASN A CA 1
ATOM 838 C C . ASN A 1 104 ? 2.459 -29.877 -11.583 1.00 54.09 104 ASN A C 1
ATOM 840 O O . ASN A 1 104 ? 2.258 -28.665 -11.552 1.00 54.09 104 ASN A O 1
ATOM 844 N N . LEU A 1 105 ? 2.010 -30.648 -12.577 1.00 51.19 105 LEU A N 1
ATOM 845 C CA . LEU A 1 105 ? 1.411 -30.192 -13.843 1.00 51.19 105 LEU A CA 1
ATOM 846 C C . LEU A 1 105 ? 0.030 -29.520 -13.723 1.00 51.19 105 LEU A C 1
ATOM 848 O O . LEU A 1 105 ? -0.486 -29.022 -14.720 1.00 51.19 105 LEU A O 1
ATOM 852 N N . ARG A 1 106 ? -0.605 -29.510 -12.543 1.00 54.41 106 ARG A N 1
ATOM 853 C CA . ARG A 1 106 ? -2.002 -29.051 -12.394 1.00 54.41 106 ARG A CA 1
ATOM 854 C C . ARG A 1 106 ? -2.203 -27.553 -12.611 1.00 54.41 106 ARG A C 1
ATOM 856 O O . ARG A 1 106 ? -3.308 -27.139 -12.941 1.00 54.41 106 ARG A O 1
ATOM 863 N N . GLN A 1 107 ? -1.157 -26.757 -12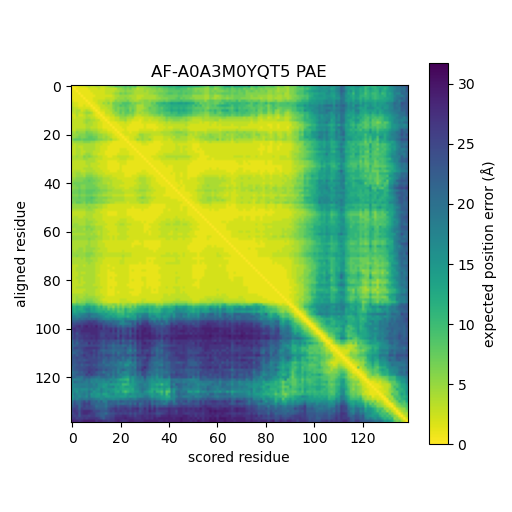.428 1.00 55.88 107 GLN A N 1
ATOM 864 C CA . GLN A 1 107 ? -1.187 -25.313 -12.650 1.00 55.88 107 GLN A CA 1
ATOM 865 C C . GLN A 1 107 ? 0.001 -24.843 -13.489 1.00 55.88 107 GLN A C 1
ATOM 867 O O . GLN A 1 107 ? 0.250 -23.652 -13.531 1.00 55.88 107 GLN A O 1
ATOM 872 N N . GLY A 1 108 ? 0.746 -25.736 -14.144 1.00 61.28 108 GLY A N 1
ATOM 873 C CA . GLY A 1 108 ? 1.890 -25.369 -14.979 1.00 61.28 108 GLY A CA 1
ATOM 874 C C . GLY A 1 108 ? 1.473 -24.997 -16.403 1.00 61.28 108 GLY A C 1
ATOM 875 O O . GLY A 1 108 ? 0.603 -25.642 -16.982 1.00 61.28 108 GLY A O 1
ATOM 876 N N . SER A 1 109 ? 2.117 -23.998 -17.002 1.00 56.53 109 SER A N 1
ATOM 877 C CA . SER A 1 109 ? 1.997 -23.704 -18.435 1.00 56.53 109 SER A CA 1
ATOM 878 C C . SER A 1 109 ? 3.377 -23.629 -19.080 1.00 56.53 109 SER A C 1
ATOM 880 O O . SER A 1 109 ? 4.359 -23.263 -18.430 1.00 56.53 109 SER A O 1
ATOM 882 N N . ILE A 1 110 ? 3.455 -24.014 -20.355 1.00 58.22 110 ILE A N 1
ATOM 883 C CA . ILE A 1 110 ? 4.685 -23.924 -21.142 1.00 58.22 110 ILE A CA 1
ATOM 884 C C . ILE A 1 110 ? 4.566 -22.724 -22.076 1.00 58.22 110 ILE A C 1
ATOM 886 O O . ILE A 1 110 ? 3.721 -22.716 -22.968 1.00 58.22 110 ILE A O 1
ATOM 890 N N . HIS A 1 111 ? 5.444 -21.737 -21.907 1.00 53.03 111 HIS A N 1
ATOM 891 C CA . HIS A 1 111 ? 5.540 -20.577 -22.794 1.00 53.03 111 HIS A CA 1
ATOM 892 C C . HIS A 1 111 ? 6.982 -20.445 -23.293 1.00 53.03 111 HIS A C 1
ATOM 894 O O . HIS A 1 111 ? 7.906 -20.411 -22.492 1.00 53.03 111 HIS A O 1
ATOM 900 N N . PHE A 1 112 ? 7.210 -20.452 -24.611 1.00 50.50 112 PHE A N 1
ATOM 901 C CA . PHE A 1 112 ? 8.555 -20.392 -25.217 1.00 50.50 112 PHE A CA 1
ATOM 902 C C . PHE A 1 112 ? 9.611 -21.315 -24.564 1.00 50.50 112 PHE A C 1
ATOM 904 O O . PHE A 1 112 ? 10.693 -20.873 -24.201 1.00 50.50 112 PHE A O 1
ATOM 911 N N . ARG A 1 113 ? 9.314 -22.622 -24.449 1.00 53.03 113 ARG A N 1
ATOM 912 C CA . ARG A 1 113 ? 10.197 -23.675 -23.875 1.00 53.03 113 ARG A CA 1
ATOM 913 C C . ARG A 1 113 ? 10.447 -23.592 -22.372 1.00 53.03 113 ARG A C 1
ATOM 915 O O . ARG A 1 113 ? 11.256 -24.349 -21.843 1.00 53.03 113 ARG A O 1
ATOM 922 N N . ASN A 1 114 ? 9.699 -22.750 -21.687 1.00 51.94 114 ASN A N 1
ATOM 923 C CA . ASN A 1 114 ? 9.893 -22.503 -20.282 1.00 51.94 114 ASN A CA 1
ATOM 924 C C . ASN A 1 114 ? 8.710 -22.949 -19.434 1.00 51.94 114 ASN A C 1
ATOM 926 O O . ASN A 1 114 ? 7.569 -22.836 -19.877 1.00 51.94 114 ASN A O 1
ATOM 930 N N . TYR A 1 115 ? 8.990 -23.436 -18.223 1.00 59.16 115 TYR A N 1
ATOM 931 C CA . TYR A 1 115 ? 7.962 -23.855 -17.279 1.00 59.16 115 TYR A CA 1
ATOM 932 C C . TYR A 1 115 ? 7.709 -22.769 -16.247 1.00 59.16 115 TYR A C 1
ATOM 934 O O . TYR A 1 115 ? 8.607 -22.315 -15.547 1.00 59.16 115 TYR A O 1
ATOM 942 N N . THR A 1 116 ? 6.457 -22.371 -16.134 1.00 56.59 116 THR A N 1
ATOM 943 C CA . THR A 1 116 ? 5.991 -21.519 -15.051 1.00 56.59 116 THR A CA 1
ATOM 944 C C . THR A 1 116 ? 4.681 -22.092 -14.541 1.00 56.59 116 THR A C 1
ATOM 946 O O . THR A 1 116 ? 4.034 -22.878 -15.238 1.00 56.59 116 THR A O 1
ATOM 949 N N . ASN A 1 117 ? 4.208 -21.645 -13.379 1.00 59.78 117 ASN A N 1
ATOM 950 C CA . ASN A 1 117 ? 2.769 -21.702 -13.137 1.00 59.78 117 ASN A CA 1
ATOM 951 C C . ASN A 1 117 ? 2.029 -20.993 -14.300 1.00 59.78 117 ASN A C 1
ATOM 953 O O . ASN A 1 117 ? 2.614 -20.166 -15.005 1.00 59.78 117 ASN A O 1
ATOM 957 N N . ALA A 1 118 ? 0.742 -21.257 -14.516 1.00 55.84 118 ALA A N 1
ATOM 958 C CA . ALA A 1 118 ? -0.115 -20.509 -15.438 1.00 55.84 118 ALA A CA 1
ATOM 959 C C . ALA A 1 118 ? -0.052 -19.009 -15.108 1.00 55.84 118 ALA A C 1
ATOM 961 O O . ALA A 1 118 ? -0.165 -18.139 -15.975 1.00 55.84 118 ALA A O 1
ATOM 962 N N . ASP A 1 119 ? 0.231 -18.709 -13.836 1.00 55.97 119 ASP A N 1
ATOM 963 C CA . ASP A 1 119 ? 0.455 -17.372 -13.342 1.00 55.97 119 ASP A CA 1
ATOM 964 C C . ASP A 1 119 ? 1.919 -16.870 -13.369 1.00 55.97 119 ASP A C 1
ATOM 966 O O . ASP A 1 119 ? 2.199 -15.774 -12.889 1.00 55.97 119 ASP A O 1
ATOM 970 N N . GLY A 1 120 ? 2.848 -17.575 -14.020 1.00 53.62 120 GLY A N 1
ATOM 971 C CA . GLY A 1 120 ? 4.203 -17.076 -14.274 1.00 53.62 120 GLY A CA 1
ATOM 972 C C . GLY A 1 120 ? 5.110 -17.002 -13.041 1.00 53.62 120 GLY A C 1
ATOM 973 O O . GLY A 1 120 ? 6.243 -16.550 -13.176 1.00 53.62 120 GLY A O 1
ATOM 974 N N . LYS A 1 121 ? 4.628 -17.407 -11.858 1.00 58.62 121 LYS A N 1
ATOM 975 C CA . LYS A 1 121 ? 5.304 -17.201 -10.568 1.00 58.62 121 LYS A CA 1
ATOM 976 C C . LYS A 1 121 ? 5.678 -18.505 -9.877 1.00 58.62 121 LYS A C 1
ATOM 978 O O . LYS A 1 121 ? 5.256 -19.588 -10.279 1.00 58.62 121 LYS A O 1
ATOM 983 N N . ILE A 1 122 ? 6.464 -18.375 -8.809 1.00 59.97 122 ILE A N 1
ATOM 984 C CA . ILE A 1 122 ? 6.642 -19.417 -7.795 1.00 59.97 122 ILE A CA 1
ATOM 985 C C . ILE A 1 122 ? 5.336 -19.507 -6.997 1.00 59.97 122 ILE A C 1
ATOM 987 O O . ILE A 1 122 ? 4.806 -18.488 -6.562 1.00 59.97 122 ILE A O 1
ATOM 991 N N . HIS A 1 123 ? 4.797 -20.715 -6.815 1.00 60.84 123 HIS A N 1
ATOM 992 C CA . HIS A 1 123 ? 3.563 -20.895 -6.047 1.00 60.84 123 HIS A CA 1
ATOM 993 C C . HIS A 1 123 ? 3.783 -20.461 -4.583 1.00 60.84 123 HIS A C 1
ATOM 995 O O . HIS A 1 123 ? 4.754 -20.930 -3.985 1.00 60.84 123 HIS A O 1
ATOM 1001 N N . PRO A 1 124 ? 2.905 -19.648 -3.962 1.00 62.19 124 PRO A N 1
ATOM 1002 C CA . PRO A 1 124 ? 3.084 -19.215 -2.573 1.00 62.19 124 PRO A CA 1
ATOM 1003 C C . PRO A 1 124 ? 3.232 -20.368 -1.565 1.00 62.19 124 PRO A C 1
ATOM 1005 O O . PRO A 1 124 ? 3.969 -20.236 -0.592 1.00 62.19 124 PRO A O 1
ATOM 1008 N N . ASP A 1 125 ? 2.623 -21.535 -1.818 1.00 61.94 125 ASP A N 1
ATOM 1009 C CA . ASP A 1 125 ? 2.852 -22.725 -0.974 1.00 61.94 125 ASP A CA 1
ATOM 1010 C C . ASP A 1 125 ? 4.310 -23.186 -0.977 1.00 61.94 125 ASP A C 1
ATOM 1012 O O . ASP A 1 125 ? 4.789 -23.642 0.048 1.00 61.94 125 ASP A O 1
ATOM 1016 N N . LYS A 1 126 ? 5.057 -23.013 -2.073 1.00 63.97 126 LYS A N 1
ATOM 1017 C CA . LYS A 1 126 ? 6.484 -23.370 -2.114 1.00 63.97 126 LYS A CA 1
ATOM 1018 C C . LYS A 1 126 ? 7.328 -22.466 -1.218 1.00 63.97 126 LYS A C 1
ATOM 1020 O O . LYS A 1 126 ? 8.316 -22.927 -0.654 1.00 63.97 126 LYS A O 1
ATOM 1025 N N . ILE A 1 127 ? 6.927 -21.202 -1.067 1.00 64.81 127 ILE A N 1
ATOM 1026 C CA . ILE A 1 127 ? 7.557 -20.260 -0.134 1.00 64.81 127 ILE A CA 1
ATOM 1027 C C . ILE A 1 127 ? 7.214 -20.671 1.305 1.00 64.81 127 ILE A C 1
ATOM 1029 O O . ILE A 1 127 ? 8.115 -20.831 2.123 1.00 64.81 127 ILE A O 1
ATOM 1033 N N . ARG A 1 128 ? 5.937 -20.960 1.591 1.00 64.00 128 ARG A N 1
ATOM 1034 C CA . ARG A 1 128 ? 5.481 -21.430 2.915 1.00 64.00 128 ARG A CA 1
ATOM 1035 C C . ARG A 1 128 ? 6.108 -22.767 3.334 1.00 64.00 128 ARG A C 1
ATOM 1037 O O . ARG A 1 128 ? 6.511 -22.933 4.482 1.00 64.00 128 ARG A O 1
ATOM 1044 N N . GLU A 1 129 ? 6.234 -23.715 2.407 1.00 64.31 129 GLU A N 1
ATOM 1045 C CA . GLU A 1 129 ? 6.917 -24.998 2.615 1.00 64.31 129 GLU A CA 1
ATOM 1046 C C . GLU A 1 129 ? 8.401 -24.802 2.962 1.00 64.31 129 GLU A C 1
ATOM 1048 O O . GLU A 1 129 ? 8.941 -25.539 3.789 1.00 64.31 129 GLU A O 1
ATOM 1053 N N . ALA A 1 130 ? 9.072 -23.810 2.362 1.00 60.12 130 ALA A N 1
ATOM 1054 C CA . ALA A 1 130 ? 10.462 -23.488 2.681 1.00 60.12 130 ALA A CA 1
ATOM 1055 C C . ALA A 1 130 ? 10.611 -22.966 4.122 1.00 60.12 130 ALA A C 1
ATOM 1057 O O . ALA A 1 130 ? 11.552 -23.358 4.814 1.00 60.12 130 ALA A O 1
ATOM 1058 N N . SER A 1 131 ? 9.653 -22.167 4.603 1.00 56.03 131 SER A N 1
ATOM 1059 C CA . SER A 1 131 ? 9.606 -21.685 5.991 1.00 56.03 131 SER A CA 1
ATOM 1060 C C . SER A 1 131 ? 9.471 -22.831 7.005 1.00 56.03 131 SER A C 1
ATOM 1062 O O . SER A 1 131 ? 10.132 -22.817 8.041 1.00 56.03 131 SER A O 1
ATOM 1064 N N . GLY A 1 132 ? 8.677 -23.863 6.693 1.00 51.56 132 GLY A N 1
ATOM 1065 C CA . GLY A 1 132 ? 8.508 -25.043 7.555 1.00 51.56 132 GLY A CA 1
ATOM 1066 C C . GLY A 1 132 ? 9.736 -25.963 7.619 1.00 51.56 132 GLY A C 1
ATOM 1067 O O . GLY A 1 132 ? 10.008 -26.566 8.656 1.00 51.56 132 GLY A O 1
ATOM 1068 N N . ARG A 1 133 ? 10.534 -26.044 6.543 1.00 49.12 133 ARG A N 1
ATOM 1069 C CA . ARG A 1 133 ? 11.766 -26.862 6.513 1.00 49.12 133 ARG A CA 1
ATOM 1070 C C . ARG A 1 133 ? 12.885 -26.312 7.398 1.00 49.12 133 ARG A C 1
ATOM 1072 O O . ARG A 1 133 ? 13.719 -27.086 7.857 1.00 49.12 133 ARG A O 1
ATOM 1079 N N . LEU A 1 134 ? 12.906 -25.006 7.666 1.00 44.31 134 LEU A N 1
ATOM 1080 C CA . LEU A 1 134 ? 13.885 -24.407 8.579 1.00 44.31 134 LEU A CA 1
ATOM 1081 C C . LEU A 1 134 ? 13.652 -24.826 10.040 1.00 44.31 134 LEU A C 1
ATOM 1083 O O . LEU A 1 134 ? 14.618 -24.942 10.784 1.00 44.31 134 LEU A O 1
ATOM 1087 N N . GLN A 1 135 ? 12.413 -25.134 10.440 1.00 44.19 135 GLN A N 1
ATOM 1088 C CA . GLN A 1 135 ? 12.107 -25.573 11.809 1.00 44.19 135 GLN A CA 1
ATOM 1089 C C . GLN A 1 135 ? 12.464 -27.044 12.081 1.00 44.19 135 GLN A C 1
ATOM 1091 O O . GLN A 1 135 ? 12.708 -27.402 13.228 1.00 44.19 135 GLN A O 1
ATOM 1096 N N . GLN A 1 136 ? 12.537 -27.897 11.051 1.00 41.84 136 GLN A N 1
ATOM 1097 C CA . GLN A 1 136 ? 12.915 -29.311 11.211 1.00 41.84 136 GLN A CA 1
ATOM 1098 C C . GLN A 1 136 ? 14.427 -29.559 11.260 1.00 41.84 136 GLN A C 1
ATOM 1100 O O . GLN A 1 136 ? 14.840 -30.612 11.726 1.00 41.84 136 GLN A O 1
ATOM 1105 N N . ASN A 1 137 ? 15.252 -28.614 10.801 1.00 41.41 137 ASN A N 1
ATOM 1106 C CA . ASN A 1 137 ? 16.713 -28.768 10.771 1.00 41.41 137 ASN A CA 1
ATOM 1107 C C . ASN A 1 137 ? 17.419 -28.156 12.002 1.00 41.41 137 ASN A C 1
ATOM 1109 O O . ASN A 1 137 ? 18.643 -28.043 12.007 1.00 41.41 137 ASN A O 1
ATOM 1113 N N . TYR A 1 138 ? 16.655 -27.746 13.023 1.00 40.50 138 TYR A N 1
ATOM 1114 C CA . TYR A 1 138 ? 17.133 -27.188 14.299 1.00 40.50 138 TYR A CA 1
ATOM 1115 C C . TYR A 1 138 ? 16.572 -27.948 15.523 1.00 40.50 138 TYR A C 1
ATOM 1117 O O . TYR A 1 138 ? 16.433 -27.376 16.605 1.00 40.50 138 TYR A O 1
ATOM 1125 N N . LEU A 1 139 ? 16.257 -29.235 15.354 1.00 36.44 139 LEU A N 1
ATOM 1126 C CA . LEU A 1 139 ? 15.962 -30.208 16.415 1.00 36.44 139 LEU A CA 1
ATOM 1127 C C . LEU A 1 139 ? 16.777 -31.480 16.162 1.00 36.44 139 LEU A C 1
ATOM 1129 O O . LEU A 1 139 ? 17.180 -32.111 17.161 1.00 36.44 139 LEU A O 1
#

Secondary structure (DSSP, 8-state):
--HHHHTT----S-S-EEEEETTEEEEEETTEEEEE--GGGSTTT-TT--EEEEETTT-TT--S--TT-GGGHHHHHHHHHHHHHHHHHHSPPTTSPPPP--S-TTSEEEETTEEEETTSS--HHHHHHHHHHHHHTT-